Protein AF-A0A924SD01-F1 (afdb_monomer_lite)

Radius of gyration: 21.16 Å; chains: 1; bounding box: 44×29×60 Å

Sequence (105 aa):
VLDAEIKSVHPDAGIDVMRDFDVPPLRPEVAGLAEALVRRLTGDNGTSVVSYGTEAGQFQDDGYSAVVCGPGDIAQAHQADEYLEVAQFEAGQVFMQRLIKDLQA

Structure (mmCIF, N/CA/C/O backbone):
data_AF-A0A924SD01-F1
#
_entry.id   AF-A0A924SD01-F1
#
loop_
_atom_site.group_PDB
_atom_site.id
_atom_site.type_symbol
_atom_site.label_atom_id
_atom_site.label_alt_id
_atom_site.label_comp_id
_atom_site.label_asym_id
_atom_site.label_entity_id
_atom_site.label_seq_id
_atom_site.pdbx_PDB_ins_code
_atom_site.Cartn_x
_atom_site.Cartn_y
_atom_site.Cartn_z
_atom_site.occupancy
_atom_site.B_iso_or_equiv
_atom_site.auth_seq_id
_atom_site.auth_comp_id
_atom_site.auth_asym_id
_atom_site.auth_atom_id
_atom_site.pdbx_PDB_model_num
ATOM 1 N N . VAL A 1 1 ? 10.164 -10.862 -30.584 1.00 80.50 1 VAL A N 1
ATOM 2 C CA . VAL A 1 1 ? 9.929 -10.060 -31.811 1.00 80.50 1 VAL A CA 1
ATOM 3 C C . VAL A 1 1 ? 11.005 -8.992 -31.942 1.00 80.50 1 VAL A C 1
ATOM 5 O O . VAL A 1 1 ? 11.790 -9.095 -32.869 1.00 80.50 1 VAL A O 1
ATOM 8 N N . LEU A 1 2 ? 11.154 -8.100 -30.956 1.00 91.31 2 LEU A N 1
ATOM 9 C CA . LEU A 1 2 ? 12.165 -7.032 -30.969 1.00 91.31 2 LEU A CA 1
ATOM 10 C C . LEU A 1 2 ? 13.626 -7.508 -31.138 1.00 91.31 2 LEU A C 1
ATOM 12 O O . LEU A 1 2 ? 14.354 -6.948 -31.946 1.00 91.31 2 LEU A O 1
ATOM 16 N N . ASP A 1 3 ? 14.058 -8.561 -30.435 1.00 95.06 3 ASP A N 1
ATOM 17 C CA . ASP A 1 3 ? 15.429 -9.096 -30.582 1.00 95.06 3 ASP A CA 1
ATOM 18 C C . ASP A 1 3 ? 15.744 -9.544 -32.022 1.00 95.06 3 ASP A C 1
ATOM 20 O O . ASP A 1 3 ? 16.805 -9.239 -32.563 1.00 95.06 3 ASP A O 1
ATOM 24 N N . ALA A 1 4 ? 14.785 -10.202 -32.680 1.00 93.94 4 ALA A N 1
ATOM 25 C CA . ALA A 1 4 ? 14.929 -10.625 -34.070 1.00 93.94 4 ALA A CA 1
ATOM 26 C C . ALA A 1 4 ? 14.985 -9.425 -35.034 1.00 93.94 4 ALA A C 1
ATOM 28 O O . ALA A 1 4 ? 15.755 -9.446 -35.993 1.00 93.94 4 ALA A O 1
ATOM 29 N N . GLU A 1 5 ? 14.210 -8.369 -34.769 1.00 95.62 5 GLU A N 1
ATOM 30 C CA . GLU A 1 5 ? 14.252 -7.122 -35.544 1.00 95.62 5 GLU A CA 1
ATOM 31 C C . GLU A 1 5 ? 15.614 -6.428 -35.408 1.00 95.62 5 GLU A C 1
ATOM 33 O O . GLU A 1 5 ? 16.203 -6.038 -36.415 1.00 95.62 5 GLU A O 1
ATOM 38 N N . ILE A 1 6 ? 16.174 -6.353 -34.196 1.00 96.31 6 ILE A N 1
ATOM 39 C CA . ILE A 1 6 ? 17.503 -5.770 -33.947 1.00 96.31 6 ILE A CA 1
ATOM 40 C C . ILE A 1 6 ? 18.598 -6.565 -34.677 1.00 96.31 6 ILE A C 1
ATOM 42 O O . ILE A 1 6 ? 19.423 -5.980 -35.386 1.00 96.31 6 ILE A O 1
ATOM 46 N N . LYS A 1 7 ? 18.564 -7.900 -34.586 1.00 97.25 7 LYS A N 1
ATOM 47 C CA . LYS A 1 7 ? 19.526 -8.791 -35.261 1.00 97.25 7 LYS A CA 1
ATOM 48 C C . LYS A 1 7 ? 19.455 -8.730 -36.784 1.00 97.25 7 LYS A C 1
ATOM 50 O O . LYS A 1 7 ? 20.454 -8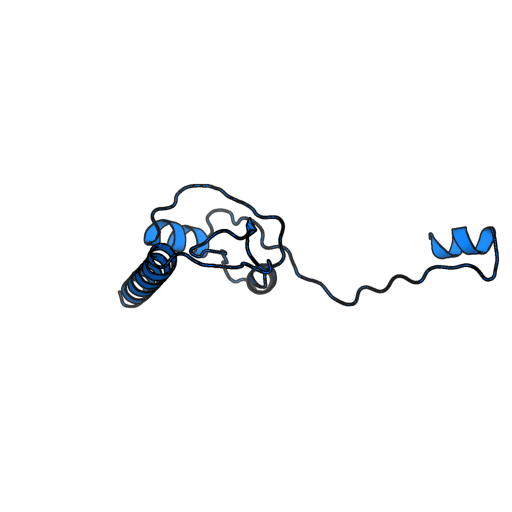.989 -37.450 1.00 97.25 7 LYS A O 1
ATOM 55 N N . SER A 1 8 ? 18.298 -8.363 -37.342 1.00 96.81 8 SER A N 1
ATOM 56 C CA . SER A 1 8 ? 18.142 -8.167 -38.790 1.00 96.81 8 SER A CA 1
ATOM 57 C C . SER A 1 8 ? 18.919 -6.955 -39.323 1.00 96.81 8 SER A C 1
ATOM 59 O O . SER A 1 8 ? 19.289 -6.941 -40.495 1.00 96.81 8 SER A O 1
ATOM 61 N N . VAL A 1 9 ? 19.204 -5.966 -38.464 1.00 97.31 9 VAL A N 1
ATOM 62 C CA . VAL A 1 9 ? 20.026 -4.790 -38.794 1.00 97.31 9 VAL A CA 1
ATOM 63 C C . VAL A 1 9 ? 21.508 -5.069 -38.540 1.00 97.31 9 VAL A C 1
ATOM 65 O O . VAL A 1 9 ? 22.341 -4.736 -39.382 1.00 97.31 9 VAL A O 1
ATOM 68 N N . HIS A 1 10 ? 21.848 -5.685 -37.401 1.00 97.06 10 HIS A N 1
ATOM 69 C CA . HIS A 1 10 ? 23.217 -6.104 -37.091 1.00 97.06 10 HIS A CA 1
ATOM 70 C C . HIS A 1 10 ? 23.229 -7.438 -36.322 1.00 97.06 10 HIS A C 1
ATOM 72 O O . HIS A 1 10 ? 22.719 -7.475 -35.202 1.00 97.06 10 HIS A O 1
ATOM 78 N N . PRO A 1 11 ? 23.850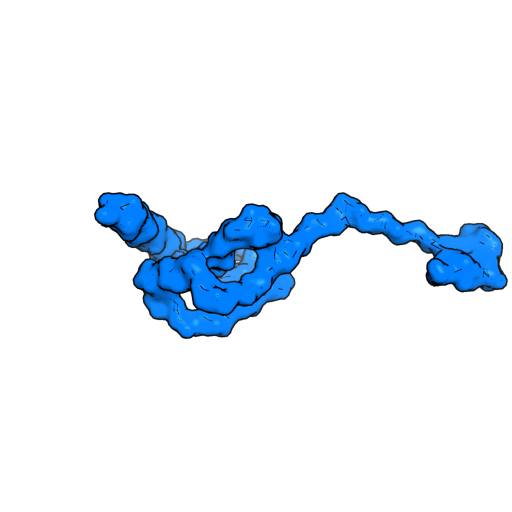 -8.513 -36.848 1.00 95.62 11 PRO A N 1
ATOM 79 C CA . PRO A 1 11 ? 23.768 -9.856 -36.258 1.00 95.62 11 PRO A CA 1
ATOM 80 C C . PRO A 1 11 ? 24.258 -9.965 -34.808 1.00 95.62 11 PRO A C 1
ATOM 82 O O . PRO A 1 11 ? 23.715 -10.756 -34.041 1.00 95.62 11 PRO A O 1
ATOM 85 N N . ASP A 1 12 ? 25.263 -9.165 -34.437 1.00 96.44 12 ASP A N 1
ATOM 86 C CA . ASP A 1 12 ? 25.841 -9.168 -33.082 1.00 96.44 12 ASP A CA 1
ATOM 87 C C . ASP A 1 12 ? 25.112 -8.244 -32.087 1.00 96.44 12 ASP A C 1
ATOM 89 O O . ASP A 1 12 ? 25.463 -8.205 -30.909 1.00 96.44 12 ASP A O 1
ATOM 93 N N . ALA A 1 13 ? 24.119 -7.469 -32.537 1.00 95.62 13 ALA A N 1
ATOM 94 C CA . ALA A 1 13 ? 23.275 -6.667 -31.652 1.00 95.62 13 ALA A CA 1
ATOM 95 C C . ALA A 1 13 ? 22.079 -7.500 -31.165 1.00 95.62 13 ALA A C 1
ATOM 97 O O . ALA A 1 13 ? 21.639 -8.422 -31.845 1.00 95.62 13 ALA A O 1
ATOM 98 N N . GLY A 1 14 ? 21.517 -7.182 -29.999 1.00 95.56 14 GLY A N 1
ATOM 99 C CA . GLY A 1 14 ? 20.345 -7.892 -29.488 1.00 95.56 14 GLY A CA 1
ATOM 100 C C . GLY A 1 14 ? 19.861 -7.360 -28.150 1.00 95.56 14 GLY A C 1
ATOM 101 O O . GLY A 1 14 ? 20.499 -6.500 -27.540 1.00 95.56 14 GLY A O 1
ATOM 102 N N . ILE A 1 15 ? 18.722 -7.882 -27.707 1.00 94.81 15 ILE A N 1
ATOM 103 C CA . ILE A 1 15 ? 18.158 -7.595 -26.389 1.00 94.81 15 ILE A CA 1
ATOM 104 C C . ILE A 1 15 ? 17.598 -8.878 -25.786 1.00 94.81 15 ILE A C 1
ATOM 106 O O . ILE A 1 15 ? 16.875 -9.622 -26.446 1.00 94.81 15 ILE A O 1
ATOM 110 N N . ASP A 1 16 ? 17.909 -9.107 -24.517 1.00 91.75 16 ASP A N 1
ATOM 111 C CA . ASP A 1 16 ? 17.258 -10.123 -23.700 1.00 91.75 16 ASP A CA 1
ATOM 112 C C . ASP A 1 16 ? 16.432 -9.423 -22.620 1.00 91.75 16 ASP A C 1
ATOM 114 O O . ASP A 1 16 ? 16.894 -8.462 -22.000 1.00 91.75 16 ASP A O 1
ATOM 118 N N . VAL A 1 17 ? 15.189 -9.862 -22.439 1.00 91.25 17 VAL A N 1
ATOM 119 C CA . VAL A 1 17 ? 14.260 -9.283 -21.467 1.00 91.25 17 VAL A CA 1
ATOM 120 C C . VAL A 1 17 ? 13.821 -10.391 -20.531 1.00 91.25 17 VAL A C 1
ATOM 122 O O . VAL A 1 17 ? 13.052 -11.273 -20.910 1.00 91.25 17 VAL A O 1
ATOM 125 N N . MET A 1 18 ? 14.284 -10.303 -19.289 1.00 92.75 18 MET A N 1
ATOM 126 C CA . MET A 1 18 ? 13.904 -11.207 -18.213 1.00 92.75 18 MET A CA 1
ATOM 127 C C . MET A 1 18 ? 13.042 -10.464 -17.196 1.00 92.75 18 MET A C 1
ATOM 129 O O . MET A 1 18 ? 13.274 -9.292 -16.899 1.00 92.75 18 MET A O 1
ATOM 133 N N . ARG A 1 19 ? 12.026 -11.150 -16.670 1.00 91.62 19 ARG A N 1
ATOM 134 C CA . ARG A 1 19 ? 11.204 -10.647 -15.570 1.00 91.62 19 ARG A CA 1
ATOM 135 C C . ARG A 1 19 ? 11.643 -11.334 -14.284 1.00 91.62 19 ARG A C 1
ATOM 137 O O . ARG A 1 19 ? 11.316 -12.500 -14.087 1.00 91.62 19 ARG A O 1
ATOM 144 N N . ASP A 1 20 ? 12.339 -10.598 -13.426 1.00 93.38 20 ASP A N 1
ATOM 145 C CA . ASP A 1 20 ? 12.878 -11.150 -12.176 1.00 93.38 20 ASP A CA 1
ATOM 146 C C . ASP A 1 20 ? 11.852 -11.183 -11.038 1.00 93.38 20 ASP A C 1
ATOM 148 O O . ASP A 1 20 ? 11.899 -12.062 -10.182 1.00 93.38 20 ASP A O 1
ATOM 152 N N . PHE A 1 21 ? 10.913 -10.235 -11.018 1.00 88.44 21 PHE A N 1
ATOM 153 C CA . PHE A 1 21 ? 9.916 -10.116 -9.958 1.00 88.44 21 PHE A CA 1
ATOM 154 C C . PHE A 1 21 ? 8.557 -9.650 -10.489 1.00 88.44 21 PHE A C 1
ATOM 156 O O . PHE A 1 21 ? 8.442 -8.986 -11.526 1.00 88.44 21 PHE A O 1
ATOM 163 N N . ASP A 1 22 ? 7.515 -10.016 -9.747 1.00 90.56 22 ASP A N 1
ATOM 164 C CA . ASP A 1 22 ? 6.141 -9.573 -9.942 1.00 90.56 22 ASP A CA 1
ATOM 165 C C . ASP A 1 22 ? 5.548 -9.166 -8.592 1.00 90.56 22 ASP A C 1
ATOM 167 O O . ASP A 1 22 ? 5.745 -9.853 -7.592 1.00 90.56 22 ASP A O 1
ATOM 171 N N . VAL A 1 23 ? 4.818 -8.057 -8.579 1.00 93.88 23 VAL A N 1
ATOM 172 C CA . VAL A 1 23 ? 4.017 -7.610 -7.441 1.00 93.88 23 VAL A CA 1
ATOM 173 C C . VAL A 1 23 ? 2.607 -7.409 -7.990 1.00 93.88 23 VAL A C 1
ATOM 175 O O . VAL A 1 23 ? 2.380 -6.430 -8.709 1.00 93.88 23 VAL A O 1
ATOM 178 N N . PRO A 1 24 ? 1.667 -8.328 -7.705 1.00 95.81 24 PRO A N 1
ATOM 179 C CA . PRO A 1 24 ? 0.292 -8.175 -8.143 1.00 95.81 24 PRO A CA 1
ATOM 180 C C . PRO A 1 24 ? -0.308 -6.857 -7.637 1.00 95.81 24 PRO A C 1
ATOM 182 O O . PRO A 1 24 ? -0.006 -6.427 -6.520 1.00 95.81 24 PRO A O 1
ATOM 185 N N . PRO A 1 25 ? -1.163 -6.195 -8.431 1.00 96.62 25 PRO A N 1
ATOM 186 C CA . PRO A 1 25 ? -1.804 -4.967 -7.995 1.00 96.62 25 PRO A CA 1
ATOM 187 C C . PRO A 1 25 ? -2.859 -5.269 -6.927 1.00 96.62 25 PRO A C 1
ATOM 189 O O . PRO A 1 25 ? -3.657 -6.191 -7.090 1.00 96.62 25 PRO A O 1
ATOM 192 N N . LEU A 1 26 ? -2.935 -4.431 -5.892 1.00 97.06 26 LEU A N 1
ATOM 193 C CA . LEU A 1 26 ? -4.130 -4.353 -5.054 1.00 97.06 26 LEU A CA 1
ATOM 194 C C . LEU A 1 26 ? -5.247 -3.664 -5.847 1.00 97.06 26 LEU A C 1
ATOM 196 O O . LEU A 1 26 ? -5.080 -2.541 -6.328 1.00 97.06 26 LEU A O 1
ATOM 200 N N . ARG A 1 27 ? -6.390 -4.332 -5.991 1.00 95.75 27 ARG A N 1
ATOM 201 C CA . ARG A 1 27 ? -7.533 -3.856 -6.779 1.00 95.75 27 ARG A CA 1
ATOM 202 C C . ARG A 1 27 ? -8.671 -3.430 -5.846 1.00 95.75 27 ARG A C 1
ATOM 204 O O . ARG A 1 27 ? -8.905 -4.124 -4.857 1.00 95.75 27 ARG A O 1
ATOM 211 N N . PRO A 1 28 ? -9.416 -2.351 -6.155 1.00 94.75 28 PRO A N 1
ATOM 212 C CA . PRO A 1 28 ? -10.621 -2.013 -5.405 1.00 94.75 28 PRO A CA 1
ATOM 213 C C . PRO A 1 28 ? -11.619 -3.176 -5.400 1.00 94.75 28 PRO A C 1
ATOM 215 O O . PRO A 1 28 ? -11.929 -3.744 -6.449 1.00 94.75 28 PRO A O 1
ATOM 218 N N . GLU A 1 29 ? -12.129 -3.516 -4.221 1.00 95.06 29 GLU A N 1
ATOM 219 C CA . GLU A 1 29 ? -13.124 -4.570 -4.045 1.00 95.06 29 GLU A CA 1
ATOM 220 C C . GLU A 1 29 ? -14.545 -3.996 -4.129 1.00 95.06 29 GLU A C 1
ATOM 222 O O . GLU A 1 29 ? -14.833 -2.907 -3.632 1.00 95.06 29 GLU A O 1
ATOM 227 N N . VAL A 1 30 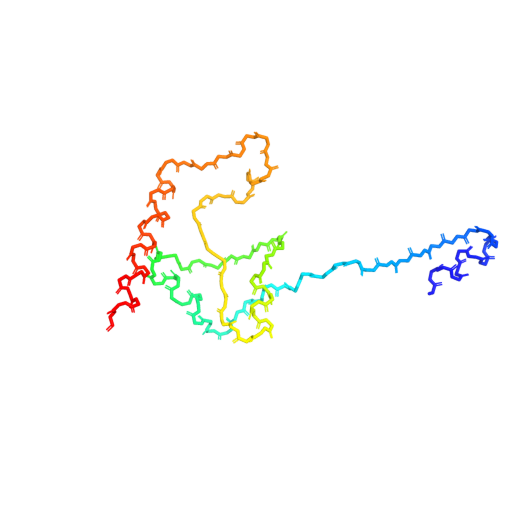? -15.485 -4.752 -4.703 1.00 93.81 30 VAL A N 1
ATOM 228 C CA . VAL A 1 30 ? -16.910 -4.413 -4.584 1.00 93.81 30 VAL A CA 1
ATOM 229 C C . VAL A 1 30 ? -17.372 -4.826 -3.190 1.00 93.81 30 VAL A C 1
ATOM 231 O O . VAL A 1 30 ? -17.432 -6.015 -2.895 1.00 93.81 30 VAL A O 1
ATOM 234 N N . ALA A 1 31 ? -17.713 -3.845 -2.349 1.00 92.50 31 ALA A N 1
ATOM 235 C CA . ALA A 1 31 ? -18.088 -4.067 -0.949 1.00 92.50 31 ALA A CA 1
ATOM 236 C C . ALA A 1 31 ? -17.008 -4.827 -0.143 1.00 92.50 31 ALA A C 1
ATOM 238 O O . ALA A 1 31 ? -17.323 -5.750 0.609 1.00 92.50 31 ALA A O 1
ATOM 239 N N . GLY A 1 32 ? -15.738 -4.425 -0.301 1.00 95.44 32 GLY A N 1
ATOM 240 C CA . GLY A 1 32 ? -14.595 -5.033 0.386 1.00 95.44 32 GLY A CA 1
ATOM 241 C C . GLY A 1 32 ? -14.734 -5.012 1.908 1.00 95.44 32 GLY A C 1
ATOM 242 O O . GLY A 1 32 ? -14.972 -3.964 2.514 1.00 95.44 32 GLY A O 1
ATOM 243 N N . LEU A 1 33 ? -14.564 -6.176 2.538 1.00 97.00 33 LEU A N 1
ATOM 244 C CA . LEU A 1 33 ? -14.720 -6.339 3.986 1.00 97.00 33 LEU A CA 1
ATOM 245 C C . LEU A 1 33 ? -13.638 -5.580 4.763 1.00 97.00 33 LEU A C 1
ATOM 247 O O . LEU A 1 33 ? -13.942 -4.935 5.768 1.00 97.00 33 LEU A O 1
ATOM 251 N N . ALA A 1 34 ? -12.391 -5.630 4.288 1.00 96.69 34 ALA A N 1
ATOM 252 C CA . ALA A 1 34 ? -11.263 -4.947 4.910 1.00 96.69 34 ALA A CA 1
ATOM 253 C C . ALA A 1 34 ? -11.409 -3.424 4.809 1.00 96.69 34 ALA A C 1
ATOM 255 O O . ALA A 1 34 ? -11.252 -2.720 5.807 1.00 96.69 34 ALA A O 1
ATOM 256 N N . GLU A 1 35 ? -11.795 -2.921 3.633 1.00 96.38 35 GLU A N 1
ATOM 257 C CA . GLU A 1 35 ? -12.098 -1.505 3.431 1.00 96.38 35 GLU A CA 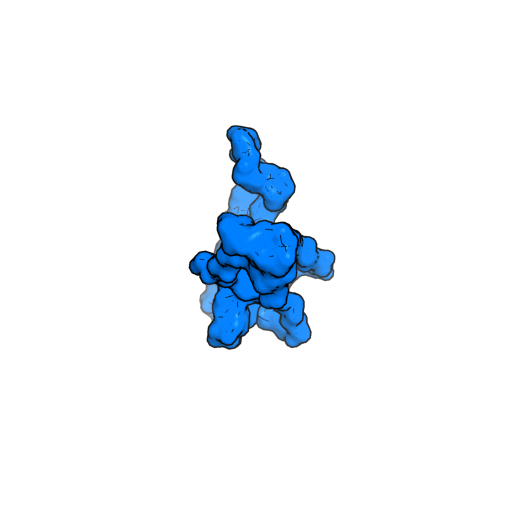1
ATOM 258 C C . GLU A 1 35 ? -13.228 -1.053 4.369 1.00 96.38 35 GLU A C 1
ATOM 260 O O . GLU A 1 35 ? -13.054 -0.097 5.121 1.00 96.38 35 GLU A O 1
ATOM 265 N N . ALA A 1 36 ? -14.356 -1.769 4.406 1.00 96.31 36 ALA A N 1
ATOM 266 C CA . ALA A 1 36 ? -15.488 -1.430 5.269 1.00 96.31 36 ALA A CA 1
ATOM 267 C C . ALA A 1 36 ? -15.111 -1.381 6.763 1.00 96.31 36 ALA A C 1
ATOM 269 O O . ALA A 1 36 ? -15.532 -0.466 7.479 1.00 96.31 36 ALA A O 1
ATOM 270 N N . LEU A 1 37 ? -14.298 -2.334 7.232 1.00 97.00 37 LEU A N 1
ATOM 271 C CA . LEU A 1 37 ? -13.773 -2.342 8.597 1.00 97.00 37 LEU A CA 1
ATOM 272 C C . LEU A 1 37 ? -12.902 -1.110 8.859 1.00 97.00 37 LEU A C 1
ATOM 274 O O . LEU A 1 37 ? -13.146 -0.376 9.817 1.00 97.00 37 LEU A O 1
ATOM 278 N N . VAL A 1 38 ? -11.915 -0.852 8.001 1.00 96.88 38 VAL A N 1
ATOM 279 C CA . VAL A 1 38 ? -10.991 0.273 8.179 1.00 96.88 38 VAL A CA 1
ATOM 280 C C . VAL A 1 38 ? -11.738 1.602 8.176 1.00 96.88 38 VAL A C 1
ATOM 282 O O . VAL A 1 38 ? -11.526 2.395 9.091 1.00 96.88 38 VAL A O 1
ATOM 285 N N . ARG A 1 39 ? -12.682 1.815 7.251 1.00 96.00 39 ARG A N 1
ATOM 286 C CA . ARG A 1 39 ? -13.532 3.018 7.213 1.00 96.00 39 ARG A CA 1
ATOM 287 C C . ARG A 1 39 ? -14.281 3.243 8.523 1.00 96.00 39 ARG A C 1
ATOM 289 O O . ARG A 1 39 ? -14.328 4.362 9.031 1.00 96.00 39 ARG A O 1
ATOM 296 N N . ARG A 1 40 ? -14.836 2.179 9.113 1.00 96.62 40 ARG A N 1
ATOM 297 C CA . ARG A 1 40 ? -15.531 2.250 10.408 1.00 96.62 40 ARG A CA 1
ATOM 298 C C . ARG A 1 40 ? -14.590 2.648 11.547 1.00 96.62 40 ARG A C 1
ATOM 300 O O . ARG A 1 40 ? -14.989 3.411 12.424 1.00 96.62 40 ARG A O 1
ATOM 307 N N . LEU A 1 41 ? -13.360 2.134 11.549 1.00 97.12 41 LEU A N 1
ATOM 308 C CA . LEU A 1 41 ? -12.391 2.370 12.623 1.00 97.12 41 LEU A CA 1
ATOM 309 C C . LEU A 1 41 ? -11.694 3.733 12.517 1.00 97.12 41 LEU A C 1
ATOM 311 O O . LEU A 1 41 ? -11.404 4.350 13.548 1.00 97.12 41 LEU A O 1
ATOM 315 N N . THR A 1 42 ? -11.426 4.210 11.300 1.00 95.25 42 THR A N 1
ATOM 316 C CA . THR A 1 42 ? -10.754 5.494 11.046 1.00 95.25 42 THR A CA 1
ATOM 317 C C . THR A 1 42 ? -11.738 6.659 10.952 1.00 95.25 42 THR A C 1
ATOM 319 O O . THR A 1 42 ? -11.400 7.771 11.351 1.00 95.25 42 THR A O 1
ATOM 322 N N . GLY A 1 43 ? -12.960 6.409 10.473 1.00 95.19 43 GLY A N 1
ATOM 323 C CA . GLY A 1 43 ? -13.935 7.436 10.100 1.00 95.19 43 GLY A CA 1
ATOM 324 C C . GLY A 1 43 ? -13.716 8.015 8.696 1.00 95.19 43 GLY A C 1
ATOM 325 O O . GLY A 1 43 ? -14.504 8.857 8.261 1.00 95.19 43 GLY A O 1
ATOM 326 N N . ASP A 1 44 ? -12.680 7.571 7.980 1.00 93.00 44 ASP A N 1
ATOM 327 C CA . ASP A 1 44 ? -12.404 8.013 6.616 1.00 93.00 44 ASP A CA 1
ATOM 328 C C . ASP A 1 44 ? -13.349 7.323 5.621 1.00 93.00 44 ASP A C 1
ATOM 330 O O . ASP A 1 44 ? -13.378 6.100 5.491 1.00 93.00 44 ASP A O 1
ATOM 334 N N . ASN A 1 45 ? -14.132 8.124 4.900 1.00 90.94 45 ASN A N 1
ATOM 335 C CA . ASN A 1 45 ? -15.085 7.663 3.890 1.00 90.94 45 ASN A CA 1
ATOM 336 C C . ASN A 1 45 ? -14.705 8.121 2.466 1.00 90.94 45 ASN A C 1
ATOM 338 O O . ASN A 1 45 ? -15.513 8.023 1.544 1.00 90.94 45 ASN A O 1
ATOM 342 N N . GLY A 1 46 ? -13.477 8.619 2.275 1.00 90.06 46 GLY A N 1
ATOM 343 C CA . GLY A 1 46 ? -12.935 9.014 0.978 1.00 90.06 46 GLY A CA 1
ATOM 344 C C . GLY A 1 46 ? -12.500 7.822 0.124 1.00 90.06 46 GLY A C 1
ATOM 345 O O . GLY A 1 46 ? -12.209 6.743 0.633 1.00 90.06 46 GLY A O 1
ATOM 346 N N . THR A 1 47 ? -12.452 7.996 -1.195 1.00 86.69 47 THR A N 1
ATOM 347 C CA . THR A 1 47 ? -11.890 6.994 -2.116 1.00 86.69 47 THR A CA 1
ATOM 348 C C . THR A 1 47 ? -10.533 7.476 -2.598 1.00 86.69 47 THR A C 1
ATOM 350 O O . THR A 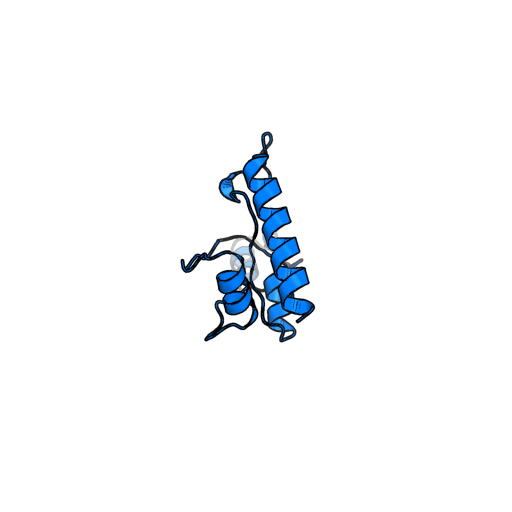1 47 ? -10.431 8.578 -3.136 1.00 86.69 47 THR A O 1
ATOM 353 N N . SER A 1 48 ? -9.503 6.655 -2.425 1.00 87.44 48 SER A N 1
ATOM 354 C CA . SER A 1 48 ? -8.150 6.944 -2.889 1.00 87.44 48 SER A CA 1
ATOM 355 C C . SER A 1 48 ? -7.512 5.696 -3.491 1.00 87.44 48 SER A C 1
ATOM 357 O O . SER A 1 48 ? -7.811 4.565 -3.114 1.00 87.44 48 SER A O 1
ATOM 359 N N . VAL A 1 49 ? -6.643 5.925 -4.470 1.00 90.94 49 VAL A N 1
ATOM 360 C CA . VAL A 1 49 ? -5.747 4.923 -5.048 1.00 90.94 49 VAL A CA 1
ATOM 361 C C . VAL A 1 49 ? -4.368 5.546 -5.170 1.00 90.94 49 VAL A C 1
ATOM 363 O O . VAL A 1 49 ? -4.225 6.768 -5.235 1.00 90.94 49 VAL A O 1
ATOM 366 N N . VAL A 1 50 ? -3.352 4.700 -5.200 1.00 89.44 50 VAL A N 1
ATOM 367 C CA . VAL A 1 50 ? -1.949 5.101 -5.142 1.00 89.44 50 VAL A CA 1
ATOM 368 C C . VAL A 1 50 ? -1.144 4.282 -6.141 1.00 89.44 50 VAL A C 1
ATOM 370 O O . VAL A 1 50 ? -1.457 3.124 -6.401 1.00 89.44 50 VAL A O 1
ATOM 373 N N . SER A 1 51 ? -0.120 4.897 -6.730 1.00 90.44 51 SER A N 1
ATOM 374 C CA . SER A 1 51 ? 0.710 4.279 -7.771 1.00 90.44 51 SER A CA 1
ATOM 375 C C . SER A 1 51 ? 2.022 3.741 -7.192 1.00 90.44 51 SER A C 1
ATOM 377 O O . SER A 1 51 ? 3.103 4.123 -7.641 1.00 90.44 51 SER A O 1
ATOM 379 N N . TYR A 1 52 ? 1.929 2.872 -6.184 1.00 91.56 52 TYR A N 1
ATOM 380 C CA . TYR A 1 52 ? 3.067 2.149 -5.608 1.00 91.56 52 TYR A CA 1
ATOM 381 C C . TYR A 1 52 ? 2.736 0.666 -5.405 1.00 91.56 52 TYR A C 1
ATOM 383 O O . TYR A 1 52 ? 1.570 0.275 -5.377 1.00 91.56 52 TYR A O 1
ATOM 391 N N . GLY A 1 53 ? 3.774 -0.164 -5.281 1.00 92.38 53 GLY A N 1
ATOM 392 C CA . GLY A 1 53 ? 3.630 -1.590 -4.987 1.00 92.38 53 GLY A CA 1
ATOM 393 C C . GLY A 1 53 ? 3.409 -1.854 -3.497 1.00 92.38 53 GLY A C 1
ATOM 394 O O . GLY A 1 53 ? 3.980 -1.171 -2.653 1.00 92.38 53 GLY A O 1
ATOM 395 N N . THR A 1 54 ? 2.594 -2.858 -3.183 1.00 94.75 54 THR A N 1
ATOM 396 C CA . THR A 1 54 ? 2.344 -3.358 -1.824 1.00 94.75 54 THR A CA 1
ATOM 397 C C . THR A 1 54 ? 2.117 -4.866 -1.880 1.00 94.75 54 THR A C 1
ATOM 399 O O . THR A 1 54 ? 1.621 -5.392 -2.876 1.00 94.75 54 THR A O 1
ATOM 402 N N . GLU A 1 55 ? 2.421 -5.566 -0.795 1.00 96.12 55 GLU A N 1
ATOM 403 C CA . GLU A 1 55 ? 2.135 -6.988 -0.613 1.00 96.12 55 GLU A CA 1
ATOM 404 C C . GLU A 1 55 ? 0.624 -7.281 -0.571 1.00 96.12 55 GLU A C 1
ATOM 406 O O . GLU A 1 55 ? 0.214 -8.422 -0.765 1.00 96.12 55 GLU A O 1
ATOM 411 N N . ALA A 1 56 ? -0.227 -6.262 -0.385 1.00 96.88 56 ALA A N 1
ATOM 412 C CA . ALA A 1 56 ? -1.681 -6.415 -0.334 1.00 96.88 56 ALA A CA 1
ATOM 413 C C . ALA A 1 56 ? -2.282 -7.080 -1.584 1.00 96.88 56 ALA A C 1
ATOM 415 O O . ALA A 1 56 ? -3.266 -7.807 -1.466 1.00 96.88 56 ALA A O 1
ATOM 416 N N . GLY A 1 57 ? -1.679 -6.890 -2.764 1.00 97.06 57 GLY A N 1
ATOM 417 C CA . GLY A 1 57 ? -2.113 -7.583 -3.979 1.00 97.06 57 GLY A CA 1
ATOM 418 C C . GLY A 1 57 ? -1.891 -9.098 -3.925 1.00 97.06 57 GLY A C 1
ATOM 419 O O . GLY A 1 57 ? -2.711 -9.848 -4.442 1.00 97.06 57 GLY A O 1
ATOM 420 N N . GLN A 1 58 ? -0.840 -9.562 -3.242 1.00 97.31 58 GLN A N 1
ATOM 421 C CA . GLN A 1 58 ? -0.571 -10.994 -3.060 1.00 97.31 58 GLN A CA 1
ATOM 422 C C . GLN A 1 58 ? -1.607 -11.621 -2.120 1.00 97.31 58 GLN A C 1
ATOM 424 O O . GLN A 1 58 ? -2.187 -12.650 -2.446 1.00 97.31 58 GLN A O 1
ATOM 429 N N . PHE A 1 59 ? -1.918 -10.956 -0.999 1.00 97.62 59 PHE A N 1
ATOM 430 C CA . PHE A 1 59 ? -2.992 -11.405 -0.104 1.00 97.62 59 PHE A CA 1
ATOM 431 C C . PHE A 1 59 ? -4.352 -11.418 -0.812 1.00 97.62 59 PHE A C 1
ATOM 433 O O . PHE A 1 59 ? -5.149 -12.331 -0.609 1.00 97.62 59 PHE A O 1
ATOM 440 N N . GLN A 1 60 ? -4.616 -10.427 -1.665 1.00 97.56 60 GLN A N 1
ATOM 441 C CA . GLN A 1 60 ? -5.850 -10.389 -2.441 1.00 97.56 60 GLN A CA 1
ATOM 442 C C . GLN A 1 60 ? -5.938 -11.543 -3.448 1.00 97.56 60 GLN A C 1
ATOM 444 O O . GLN A 1 60 ? -6.991 -12.171 -3.554 1.00 97.56 60 GLN A O 1
ATOM 449 N N . ASP A 1 61 ? -4.851 -11.851 -4.157 1.00 97.12 61 ASP A N 1
ATOM 450 C CA . ASP A 1 61 ? -4.806 -12.988 -5.083 1.00 97.12 61 ASP A CA 1
ATOM 451 C C . ASP A 1 61 ? -4.959 -14.340 -4.343 1.00 97.12 61 ASP A C 1
ATOM 453 O O . ASP A 1 61 ? -5.550 -15.270 -4.894 1.00 97.12 61 ASP A O 1
ATOM 457 N N . ASP A 1 62 ? -4.550 -14.418 -3.070 1.00 97.31 62 ASP A N 1
ATOM 458 C CA . ASP A 1 62 ? -4.788 -15.565 -2.175 1.00 97.31 62 ASP A CA 1
ATOM 459 C C . ASP A 1 62 ? -6.208 -15.598 -1.559 1.00 97.31 62 ASP A C 1
ATOM 461 O O . ASP A 1 62 ? -6.545 -16.498 -0.785 1.00 97.31 62 ASP A O 1
ATOM 465 N N . GLY A 1 63 ? -7.078 -14.648 -1.917 1.00 97.12 63 GLY A N 1
ATOM 466 C CA . GLY A 1 63 ? -8.497 -14.635 -1.547 1.00 97.12 63 GLY A CA 1
ATOM 467 C C . GLY A 1 63 ? -8.837 -13.872 -0.265 1.00 97.12 63 GLY A C 1
ATOM 468 O O . GLY A 1 63 ? -9.980 -13.936 0.197 1.00 97.12 63 GLY A O 1
ATOM 469 N N . TYR A 1 64 ? -7.889 -13.136 0.315 1.00 97.94 64 TYR A N 1
ATOM 470 C CA . TYR A 1 64 ? -8.165 -12.240 1.435 1.00 97.94 64 TYR A CA 1
ATOM 471 C C . TYR A 1 64 ? -8.752 -10.914 0.938 1.00 97.94 64 TYR A C 1
ATOM 473 O O . TYR A 1 64 ? -8.291 -10.348 -0.050 1.00 97.94 64 TYR A O 1
ATOM 481 N N . SER A 1 65 ? -9.731 -10.365 1.663 1.00 97.94 65 SER A N 1
ATOM 482 C CA . SER A 1 65 ? -10.063 -8.945 1.499 1.00 97.94 65 SER A CA 1
ATOM 483 C C . SER A 1 65 ? -8.923 -8.111 2.083 1.00 97.94 65 SER A C 1
ATOM 485 O O . SER A 1 65 ? -8.446 -8.407 3.183 1.00 97.94 65 SER A O 1
ATOM 487 N N . ALA A 1 66 ? -8.474 -7.092 1.356 1.00 97.50 66 ALA A N 1
ATOM 488 C CA . ALA A 1 66 ? -7.260 -6.354 1.679 1.00 97.50 66 ALA A CA 1
ATOM 489 C C . ALA A 1 66 ? -7.431 -4.853 1.433 1.00 97.50 66 ALA A C 1
ATOM 491 O O . ALA A 1 66 ? -8.055 -4.412 0.473 1.00 97.50 66 ALA A O 1
ATOM 492 N N . VAL A 1 67 ? -6.832 -4.050 2.307 1.00 96.56 67 VAL A N 1
ATOM 493 C CA . VAL A 1 67 ? -6.764 -2.594 2.175 1.00 96.56 67 VAL A CA 1
ATOM 494 C C . VAL A 1 67 ? -5.439 -2.116 2.754 1.00 96.56 67 VAL A C 1
ATOM 496 O O . VAL A 1 67 ? -4.947 -2.680 3.731 1.00 96.56 67 VAL A O 1
ATOM 499 N N . VAL A 1 68 ? -4.861 -1.072 2.164 1.00 95.31 68 VAL A N 1
ATOM 500 C CA . VAL A 1 68 ? -3.718 -0.366 2.749 1.00 95.31 68 VAL A CA 1
ATOM 501 C C . VAL A 1 68 ? -4.238 0.863 3.479 1.00 95.31 68 VAL A C 1
ATOM 503 O O . VAL A 1 68 ? -4.944 1.687 2.900 1.00 95.31 68 VAL A O 1
ATOM 506 N N . CYS A 1 69 ? -3.887 0.992 4.754 1.00 94.62 69 CYS A N 1
ATOM 507 C CA . CYS A 1 69 ? -4.185 2.170 5.555 1.00 94.62 69 CYS A CA 1
ATOM 508 C C . CYS A 1 69 ? -3.067 2.430 6.559 1.00 94.62 69 CYS A C 1
ATOM 510 O O . CYS A 1 69 ? -2.423 1.499 7.041 1.00 94.62 69 CYS A O 1
ATOM 512 N N . GLY A 1 70 ? -2.877 3.690 6.923 1.00 93.38 70 GLY A N 1
ATOM 513 C CA . GLY A 1 70 ? -1.901 4.075 7.927 1.00 93.38 70 GLY A CA 1
ATOM 514 C C . GLY A 1 70 ? -1.818 5.590 8.063 1.00 93.38 70 GLY A C 1
ATOM 515 O O . GLY A 1 70 ? -2.328 6.315 7.206 1.00 93.38 70 GLY A O 1
ATOM 516 N N . PRO A 1 71 ? -1.223 6.079 9.156 1.00 94.12 71 PRO A N 1
ATOM 517 C CA . PRO A 1 71 ? -0.907 7.490 9.293 1.00 94.12 71 PRO A CA 1
ATOM 518 C C . PRO A 1 71 ? 0.266 7.886 8.380 1.00 94.12 71 PRO A C 1
ATOM 520 O O . PRO A 1 71 ? 1.057 7.039 7.972 1.00 94.12 71 PRO A O 1
ATOM 523 N N . GLY A 1 72 ? 0.408 9.186 8.125 1.00 92.25 72 GLY A N 1
ATOM 524 C CA . GLY A 1 72 ? 1.499 9.740 7.318 1.00 92.25 72 GLY A CA 1
ATOM 525 C C . GLY A 1 72 ? 1.093 10.056 5.881 1.00 92.25 72 GLY A C 1
ATOM 526 O O . GLY A 1 72 ? -0.090 10.059 5.541 1.00 92.25 72 GLY A O 1
ATOM 527 N N . ASP A 1 73 ? 2.091 10.357 5.053 1.00 91.75 73 ASP A N 1
ATOM 528 C CA . ASP A 1 73 ? 1.933 10.600 3.619 1.00 91.75 73 ASP A CA 1
ATOM 529 C C . ASP A 1 73 ? 3.032 9.840 2.876 1.00 91.75 73 ASP A C 1
ATOM 531 O O . ASP A 1 73 ? 4.215 9.981 3.184 1.00 91.75 73 ASP A O 1
ATOM 535 N N . ILE A 1 74 ? 2.645 9.034 1.892 1.00 91.62 74 ILE A N 1
ATOM 536 C CA . ILE A 1 74 ? 3.597 8.257 1.100 1.00 91.62 74 ILE A CA 1
ATOM 537 C C . ILE A 1 74 ? 4.519 9.150 0.260 1.00 91.62 74 ILE A C 1
ATOM 539 O O . ILE A 1 74 ? 5.605 8.720 -0.115 1.00 91.62 74 ILE A O 1
ATOM 543 N N . ALA A 1 75 ? 4.124 10.395 -0.025 1.00 91.56 75 ALA A N 1
ATOM 544 C CA . ALA A 1 75 ? 4.920 11.320 -0.828 1.00 91.56 75 ALA A CA 1
ATOM 545 C C . ALA A 1 75 ? 6.305 11.622 -0.223 1.00 91.56 75 ALA A C 1
ATOM 547 O O . ALA A 1 75 ? 7.210 12.011 -0.958 1.00 91.56 75 ALA A O 1
ATOM 548 N N . GLN A 1 76 ? 6.478 11.425 1.089 1.00 94.25 76 GLN A N 1
ATOM 549 C CA . GLN A 1 76 ? 7.752 11.594 1.800 1.00 94.25 76 GLN A CA 1
ATOM 550 C C . GLN A 1 76 ? 8.432 10.272 2.194 1.00 94.25 76 GLN A C 1
ATOM 552 O O . GLN A 1 76 ? 9.524 10.295 2.760 1.00 94.25 76 GLN A O 1
ATOM 557 N N . ALA A 1 77 ? 7.824 9.119 1.900 1.00 93.69 77 ALA A N 1
ATOM 558 C CA . ALA A 1 77 ? 8.463 7.833 2.157 1.00 93.69 77 ALA A CA 1
ATOM 559 C C . ALA A 1 77 ? 9.709 7.656 1.269 1.00 93.69 77 ALA A C 1
ATOM 561 O O . ALA A 1 77 ? 9.752 8.117 0.121 1.00 93.69 77 ALA A O 1
ATOM 562 N N . HIS A 1 78 ? 10.729 6.978 1.800 1.00 94.38 78 HIS A N 1
ATOM 563 C CA . HIS A 1 78 ? 12.017 6.726 1.148 1.00 94.38 78 HIS A CA 1
ATOM 564 C C . HIS A 1 78 ? 12.778 7.995 0.727 1.00 94.38 78 HIS A C 1
ATOM 566 O O . HIS A 1 78 ? 13.626 7.945 -0.169 1.00 94.38 78 HIS A O 1
ATOM 572 N N . GLN A 1 79 ? 12.485 9.133 1.358 1.00 96.44 79 GLN A N 1
ATOM 573 C CA . GLN A 1 79 ? 13.268 10.356 1.209 1.00 96.44 79 GLN A CA 1
ATOM 574 C C . GLN A 1 79 ? 14.316 10.459 2.323 1.00 96.44 79 GLN A C 1
ATOM 576 O O . GLN A 1 79 ? 14.211 9.819 3.367 1.00 96.44 79 GLN A O 1
ATOM 581 N N . ALA A 1 80 ? 15.361 11.259 2.102 1.00 97.69 80 ALA A N 1
ATOM 582 C CA . ALA A 1 80 ? 16.442 11.419 3.080 1.00 97.69 80 ALA A CA 1
ATOM 583 C C . ALA A 1 80 ? 15.957 12.012 4.417 1.00 97.69 80 ALA A C 1
ATOM 585 O O . ALA A 1 80 ? 16.574 11.782 5.456 1.00 97.69 80 ALA A O 1
ATOM 586 N N . ASP A 1 81 ? 14.872 12.777 4.370 1.00 96.31 81 ASP A N 1
ATOM 587 C CA . ASP A 1 81 ? 14.206 13.442 5.480 1.00 96.31 81 ASP A CA 1
ATOM 588 C C . ASP A 1 81 ? 12.859 12.796 5.835 1.00 96.31 81 ASP A C 1
ATOM 590 O O . ASP A 1 81 ? 12.009 13.464 6.410 1.00 96.31 81 ASP A O 1
ATOM 594 N N . GLU A 1 82 ? 12.659 11.511 5.520 1.00 97.75 82 GLU A N 1
ATOM 595 C CA . GLU A 1 82 ? 11.445 10.769 5.877 1.00 97.75 82 GLU A CA 1
ATOM 596 C C . GLU A 1 82 ? 11.101 10.926 7.370 1.00 97.75 82 GLU A C 1
ATOM 598 O O . GLU A 1 82 ? 11.910 10.619 8.253 1.00 97.75 82 GLU A O 1
ATOM 603 N N . TYR A 1 83 ? 9.882 11.396 7.657 1.00 96.44 83 TYR A N 1
ATOM 604 C CA . TYR A 1 83 ? 9.388 11.561 9.019 1.00 96.44 83 TYR A CA 1
ATOM 605 C C . TYR A 1 83 ? 7.905 11.203 9.153 1.00 96.44 83 TYR A C 1
ATOM 607 O O . TYR A 1 83 ? 7.155 11.064 8.187 1.00 96.44 83 TYR A O 1
ATOM 615 N N . LEU A 1 84 ? 7.4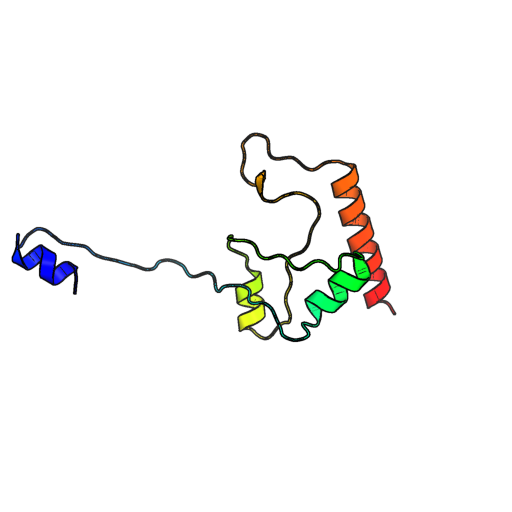76 11.075 10.406 1.00 97.31 84 LEU A N 1
ATOM 616 C CA . LEU A 1 84 ? 6.077 10.982 10.794 1.00 97.31 84 LEU A CA 1
ATOM 617 C C . LEU A 1 84 ? 5.857 11.919 11.980 1.00 97.31 84 LEU A C 1
ATOM 619 O O . LEU A 1 84 ? 6.634 11.897 12.937 1.00 97.31 84 LEU A O 1
ATOM 623 N N . GLU A 1 85 ? 4.805 12.732 11.939 1.00 97.62 85 GLU A N 1
ATOM 624 C CA . GLU A 1 85 ? 4.470 13.591 13.074 1.00 97.62 85 GLU A CA 1
ATOM 625 C C . GLU A 1 85 ? 4.089 12.750 14.295 1.00 97.62 85 GLU A C 1
ATOM 627 O O . GLU A 1 85 ? 3.426 11.716 14.177 1.00 97.62 85 GLU A O 1
ATOM 632 N N . VAL A 1 86 ? 4.417 13.225 15.498 1.00 98.25 86 VAL A N 1
ATOM 633 C CA . VAL A 1 86 ? 4.043 12.519 16.739 1.00 98.25 86 VAL A CA 1
ATOM 634 C C . VAL A 1 86 ? 2.526 12.315 16.813 1.00 98.25 86 VAL A C 1
ATOM 636 O O . VAL A 1 86 ? 2.063 11.220 17.118 1.00 98.25 86 VAL A O 1
ATOM 639 N N . ALA A 1 87 ? 1.744 13.324 16.422 1.00 98.06 87 ALA A N 1
ATOM 640 C CA . ALA A 1 87 ? 0.286 13.220 16.374 1.00 98.06 87 ALA A CA 1
ATOM 641 C C . ALA A 1 87 ? -0.210 12.162 15.364 1.00 98.06 87 ALA A C 1
ATOM 643 O O . ALA A 1 87 ? -1.224 11.504 15.594 1.00 98.06 87 ALA A O 1
ATOM 644 N N . GLN A 1 88 ? 0.502 11.971 14.247 1.00 97.38 88 GLN A N 1
ATOM 645 C CA . GLN A 1 88 ? 0.194 10.929 13.264 1.00 97.38 88 GLN A CA 1
ATOM 646 C C . GLN A 1 88 ? 0.520 9.536 13.823 1.00 97.38 88 GLN A C 1
ATOM 648 O O . GLN A 1 88 ? -0.287 8.615 13.689 1.00 97.38 88 GLN A O 1
ATOM 653 N N . PHE A 1 89 ? 1.654 9.388 14.510 1.00 97.50 89 PHE A N 1
ATOM 654 C CA . PHE A 1 89 ? 2.011 8.152 15.207 1.00 97.50 89 PHE A CA 1
ATOM 655 C C . PHE A 1 89 ? 0.958 7.768 16.262 1.00 97.50 89 PHE A C 1
ATOM 657 O O . PHE A 1 89 ? 0.469 6.636 16.283 1.00 97.50 89 PHE A O 1
ATOM 664 N N . GLU A 1 90 ? 0.538 8.729 17.088 1.00 98.25 90 GLU A N 1
ATOM 665 C CA . GLU A 1 90 ? -0.514 8.541 18.093 1.00 98.25 90 GLU A CA 1
ATOM 666 C C . GLU A 1 90 ? -1.860 8.155 17.457 1.00 98.25 90 GLU A C 1
ATOM 668 O O . GLU A 1 90 ? -2.554 7.271 17.967 1.00 98.25 90 GLU A O 1
ATOM 673 N N . ALA A 1 91 ? -2.218 8.743 16.310 1.00 97.06 91 ALA A N 1
ATOM 674 C CA . ALA A 1 91 ? -3.415 8.355 15.566 1.00 97.06 91 ALA A CA 1
ATOM 675 C C . ALA A 1 91 ? -3.357 6.889 15.096 1.00 97.06 91 ALA A C 1
ATOM 677 O O . ALA A 1 91 ? -4.351 6.165 15.214 1.00 97.06 91 ALA A O 1
ATOM 678 N N . GLY A 1 92 ? -2.190 6.422 14.636 1.00 97.38 92 GLY A N 1
ATOM 679 C CA . GLY A 1 92 ? -1.955 5.011 14.318 1.00 97.38 92 GLY A CA 1
ATOM 680 C C . GLY A 1 92 ? -2.139 4.097 15.533 1.00 97.38 92 GLY A C 1
ATOM 681 O O . GLY A 1 92 ? -2.820 3.073 15.446 1.00 97.38 92 GLY A O 1
ATOM 682 N N . GLN A 1 93 ? -1.623 4.492 16.700 1.00 98.06 93 GLN A N 1
ATOM 683 C CA . GLN A 1 93 ? -1.836 3.748 17.944 1.00 98.06 93 GLN A CA 1
ATOM 684 C C . GLN A 1 93 ? -3.329 3.657 18.306 1.00 98.06 93 GLN A C 1
ATOM 686 O O . GLN A 1 93 ? -3.819 2.583 18.661 1.00 98.06 93 GLN A O 1
ATOM 691 N N . VAL A 1 94 ? -4.068 4.764 18.197 1.00 97.94 94 VAL A N 1
ATOM 692 C CA . VAL A 1 94 ? -5.516 4.793 18.460 1.00 97.94 94 VAL A CA 1
ATOM 693 C C . VAL A 1 94 ? -6.269 3.871 17.499 1.00 97.94 94 VAL A C 1
ATOM 695 O O . VAL A 1 94 ? -7.174 3.156 17.933 1.00 97.94 94 VAL A O 1
ATOM 698 N N . PHE A 1 95 ? -5.893 3.837 16.217 1.00 98.12 95 PHE A N 1
ATOM 699 C CA . PHE A 1 95 ? -6.462 2.893 15.253 1.00 98.12 95 PHE A CA 1
ATOM 700 C C . PHE A 1 95 ? -6.264 1.438 15.703 1.00 98.12 95 PHE A C 1
ATOM 702 O O . PHE A 1 95 ? -7.240 0.690 15.779 1.00 98.12 95 PHE A O 1
ATOM 709 N N . MET A 1 96 ? -5.045 1.055 16.096 1.00 98.19 96 MET A N 1
ATOM 710 C CA . MET A 1 96 ? -4.760 -0.308 16.564 1.00 98.19 96 MET A CA 1
ATOM 711 C C . MET A 1 96 ? -5.573 -0.679 17.809 1.00 98.19 96 MET A C 1
ATOM 713 O O . MET A 1 96 ? -6.101 -1.785 17.899 1.00 98.19 96 MET A O 1
ATOM 717 N N . GLN A 1 97 ? -5.741 0.250 18.755 1.00 98.25 97 GLN A N 1
ATOM 718 C CA . GLN A 1 97 ? -6.585 0.035 19.935 1.00 98.25 97 GLN A CA 1
ATOM 719 C C . GLN A 1 97 ? -8.058 -0.190 19.562 1.00 98.25 97 GLN A C 1
ATOM 721 O O . GLN A 1 97 ? -8.714 -1.060 20.138 1.00 98.25 97 GLN A O 1
ATOM 726 N N . ARG A 1 98 ? -8.586 0.570 18.592 1.00 98.06 98 ARG A N 1
ATOM 727 C CA . ARG A 1 98 ? -9.954 0.385 18.083 1.00 98.06 98 ARG A CA 1
ATOM 728 C C . ARG A 1 98 ? -10.112 -0.961 17.382 1.00 98.06 98 ARG A C 1
ATOM 730 O O . ARG A 1 98 ? -11.107 -1.631 17.632 1.00 98.06 98 ARG A O 1
ATOM 737 N N . LEU A 1 99 ? -9.132 -1.367 16.573 1.00 97.81 99 LEU A N 1
ATOM 738 C CA . LEU A 1 99 ? -9.127 -2.663 15.896 1.00 97.81 99 LEU A CA 1
ATOM 739 C C . LEU A 1 99 ? -9.145 -3.822 16.900 1.00 97.81 99 LEU A C 1
ATOM 741 O O . LEU A 1 99 ? -9.981 -4.711 16.788 1.00 97.81 99 LEU A O 1
ATOM 745 N N . ILE A 1 100 ? -8.278 -3.785 17.918 1.00 98.19 100 ILE A N 1
ATOM 746 C CA . ILE A 1 100 ? -8.257 -4.803 18.981 1.00 98.19 100 ILE A CA 1
ATOM 747 C C . ILE A 1 100 ? -9.620 -4.885 19.671 1.00 98.19 100 ILE A C 1
ATOM 749 O O . ILE A 1 100 ? -10.143 -5.977 19.864 1.00 98.19 100 ILE A O 1
ATOM 753 N N . LYS A 1 101 ? -10.214 -3.736 20.015 1.00 97.94 101 LYS A N 1
ATOM 754 C CA . LYS A 1 101 ? -11.529 -3.690 20.660 1.00 97.94 101 LYS A CA 1
ATOM 755 C C . LYS A 1 101 ? -12.639 -4.267 19.773 1.00 97.94 101 LYS A C 1
ATOM 757 O O . LYS A 1 101 ? -13.505 -4.958 20.294 1.00 97.94 101 LYS A O 1
ATOM 762 N N . ASP A 1 102 ? -12.629 -3.966 18.475 1.00 96.88 102 ASP A N 1
ATOM 763 C CA . ASP A 1 102 ? -13.611 -4.473 17.502 1.00 96.88 102 ASP A CA 1
ATOM 764 C C . ASP A 1 102 ? -13.522 -6.001 17.366 1.00 96.88 102 ASP A C 1
ATOM 766 O O . ASP A 1 102 ? -14.546 -6.670 17.387 1.00 96.88 102 ASP A O 1
ATOM 770 N N . LEU A 1 103 ? -12.305 -6.558 17.334 1.00 95.44 103 LEU A N 1
ATOM 771 C CA . LEU A 1 103 ? -12.064 -8.003 17.211 1.00 95.44 103 LEU A CA 1
ATOM 772 C C . LEU A 1 103 ? -12.281 -8.801 18.508 1.00 95.44 103 LEU A C 1
ATOM 774 O O . LEU A 1 103 ? -12.315 -10.029 18.476 1.00 95.44 103 LEU A O 1
ATOM 778 N N . GLN A 1 104 ? -12.371 -8.124 19.652 1.00 95.94 104 GLN A N 1
ATOM 779 C CA . GLN A 1 104 ? -12.669 -8.739 20.950 1.00 95.94 104 GLN A CA 1
ATOM 780 C C . GLN A 1 104 ? -14.170 -8.828 21.255 1.00 95.94 104 GLN A C 1
ATOM 782 O O . GLN A 1 104 ? -14.534 -9.455 22.252 1.00 95.94 104 GLN A O 1
ATOM 787 N N . ALA A 1 105 ? -15.010 -8.161 20.462 1.00 79.75 105 ALA A N 1
ATOM 788 C CA . ALA A 1 105 ? -16.463 -8.156 20.617 1.00 79.75 105 ALA A CA 1
ATOM 789 C C . ALA A 1 105 ? -17.101 -9.403 19.988 1.00 79.75 105 ALA A C 1
ATOM 791 O O . ALA A 1 105 ? -18.089 -9.893 20.583 1.00 79.75 105 ALA A O 1
#

Foldseek 3Di:
DQQVVQCVVPVPDGDDDDDPDDFADDDDDDVQPAVVVLCVLLVDPDDDDDDDGDNQRVVVVVPHRGDDDAFDDCVQPPPPPDDGDPVRVVSRVSSVVSVVVVVVD

pLDDT: mean 94.98, std 3.35, range [79.75, 98.25]

Secondary structure (DSSP, 8-state):
-HHHHHHHH-TT-----------PPP---TT-HHHHHHHHHH--------SS--THHHHHHTT-------SS-GGGTTSTT----HHHHHHHHHHHHHHHHHHT-